Protein AF-A0A183GWF9-F1 (afdb_monomer_lite)

InterPro domains:
  IPR008139 Saposin B type domain [PS50015] (1-81)
  IPR008139 Saposin B type domain [SM00741] (2-77)
  IPR011001 Saposin-like [SSF47862] (3-80)

Structure (mmCIF, N/CA/C/O backbone):
data_AF-A0A183GWF9-F1
#
_entry.id   AF-A0A183GWF9-F1
#
loop_
_atom_site.group_PDB
_atom_site.id
_atom_site.type_symbol
_atom_site.label_atom_id
_atom_site.label_alt_id
_atom_site.label_comp_id
_atom_site.label_asym_id
_atom_site.label_entity_id
_atom_site.label_seq_id
_atom_site.pdbx_PDB_ins_code
_atom_site.Cartn_x
_atom_site.Cartn_y
_atom_site.Cartn_z
_atom_site.occupancy
_atom_site.B_iso_or_equiv
_atom_site.auth_seq_id
_atom_site.auth_comp_id
_atom_site.auth_asym_id
_atom_site.auth_atom_id
_atom_site.pdbx_PDB_model_num
ATOM 1 N N . LEU A 1 1 ? 25.125 6.884 -2.216 1.00 69.44 1 LEU A N 1
ATOM 2 C CA . LEU A 1 1 ? 23.737 6.771 -2.720 1.00 69.44 1 LEU A CA 1
ATOM 3 C C . LEU A 1 1 ? 23.522 5.337 -3.176 1.00 69.44 1 LEU A C 1
ATOM 5 O O . LEU A 1 1 ? 24.478 4.760 -3.678 1.00 69.44 1 LEU A O 1
ATOM 9 N N . LEU A 1 2 ? 22.315 4.794 -3.001 1.00 88.50 2 LEU A N 1
ATOM 10 C CA . LEU A 1 2 ? 21.921 3.508 -3.592 1.00 88.50 2 LEU A CA 1
ATOM 11 C C . LEU A 1 2 ? 21.992 3.594 -5.119 1.00 88.50 2 LEU A C 1
ATOM 13 O O . LEU A 1 2 ? 21.534 4.592 -5.689 1.00 88.50 2 LEU A O 1
ATOM 17 N N . SER A 1 3 ? 22.531 2.559 -5.765 1.00 94.94 3 SER A N 1
ATOM 18 C CA . SER A 1 3 ? 22.450 2.418 -7.221 1.00 94.94 3 SER A CA 1
ATOM 19 C C . SER A 1 3 ? 20.995 2.244 -7.676 1.00 94.94 3 SER A C 1
ATOM 21 O O . SER A 1 3 ? 20.122 1.863 -6.891 1.00 94.94 3 SER A O 1
ATOM 23 N N . CYS A 1 4 ? 20.717 2.502 -8.960 1.00 94.00 4 CYS A N 1
ATOM 24 C CA . CYS A 1 4 ? 19.370 2.337 -9.519 1.00 94.00 4 CYS A CA 1
ATOM 25 C C . CYS A 1 4 ? 18.831 0.909 -9.315 1.00 94.00 4 CYS A C 1
ATOM 27 O O . CYS A 1 4 ? 17.665 0.735 -8.966 1.00 94.00 4 CYS A O 1
ATOM 29 N N . LEU A 1 5 ? 19.687 -0.108 -9.480 1.00 95.31 5 LEU A N 1
ATOM 30 C CA . LEU A 1 5 ? 19.308 -1.508 -9.287 1.00 95.31 5 LEU A CA 1
ATOM 31 C C . LEU A 1 5 ? 18.961 -1.805 -7.824 1.00 95.31 5 LEU A C 1
ATOM 33 O O . LEU A 1 5 ? 17.891 -2.341 -7.553 1.00 95.31 5 LEU A O 1
ATOM 37 N N . GLU A 1 6 ? 19.830 -1.425 -6.886 1.00 96.44 6 GLU A N 1
ATOM 38 C CA . GLU A 1 6 ? 19.597 -1.662 -5.455 1.00 96.44 6 GLU A CA 1
ATOM 39 C C . GLU A 1 6 ? 18.336 -0.949 -4.968 1.00 96.44 6 GLU A C 1
ATOM 41 O O . GLU A 1 6 ? 17.560 -1.516 -4.204 1.00 96.44 6 GLU A O 1
ATOM 46 N N . CYS A 1 7 ? 18.096 0.275 -5.447 1.00 97.62 7 CYS A N 1
ATOM 47 C CA . CYS A 1 7 ? 16.871 0.991 -5.133 1.00 97.62 7 CYS A CA 1
ATOM 48 C C . CYS A 1 7 ? 15.638 0.231 -5.630 1.00 97.62 7 CYS A C 1
ATOM 50 O O . CYS A 1 7 ? 14.676 0.099 -4.881 1.00 97.62 7 CYS A O 1
ATOM 52 N N . LYS A 1 8 ? 15.652 -0.276 -6.871 1.00 97.06 8 LYS A N 1
ATOM 53 C CA . LYS A 1 8 ? 14.500 -0.983 -7.449 1.00 97.06 8 LYS A CA 1
ATOM 54 C C . LYS A 1 8 ? 14.168 -2.255 -6.680 1.00 97.06 8 LYS A C 1
ATOM 56 O O . LYS A 1 8 ? 13.002 -2.475 -6.377 1.00 97.06 8 LYS A O 1
ATOM 61 N N . VAL A 1 9 ? 15.184 -3.032 -6.313 1.00 97.75 9 VAL A N 1
ATOM 62 C CA . VAL A 1 9 ? 15.006 -4.238 -5.492 1.00 97.75 9 VAL A CA 1
ATOM 63 C C . VAL A 1 9 ? 14.419 -3.870 -4.130 1.00 97.75 9 VAL A C 1
ATOM 65 O O . VAL A 1 9 ? 13.384 -4.403 -3.741 1.00 97.75 9 VAL A O 1
ATOM 68 N N . ALA A 1 10 ? 15.014 -2.893 -3.440 1.00 97.56 10 ALA A N 1
ATOM 69 C CA . ALA A 1 10 ? 14.517 -2.447 -2.141 1.00 97.56 10 ALA A CA 1
ATOM 70 C C . ALA A 1 10 ? 13.088 -1.878 -2.220 1.00 97.56 10 ALA A C 1
ATOM 72 O O . ALA A 1 10 ? 12.284 -2.086 -1.314 1.00 97.56 10 ALA A O 1
ATOM 73 N N . ALA A 1 11 ? 12.763 -1.164 -3.299 1.00 97.38 11 ALA A N 1
ATOM 74 C CA . ALA A 1 11 ? 11.435 -0.622 -3.545 1.00 97.38 11 ALA A CA 1
ATOM 75 C C . ALA A 1 11 ? 10.408 -1.734 -3.767 1.00 97.38 11 ALA A C 1
ATOM 77 O O . ALA A 1 11 ? 9.340 -1.691 -3.168 1.00 97.38 11 ALA A O 1
ATOM 78 N N . GLU A 1 12 ? 10.724 -2.725 -4.599 1.00 97.69 12 GLU A N 1
ATOM 79 C CA . GLU A 1 12 ? 9.841 -3.858 -4.870 1.00 97.69 12 GLU A CA 1
ATOM 80 C C . GLU A 1 12 ? 9.557 -4.661 -3.599 1.00 97.69 12 GLU A C 1
ATOM 82 O O . GLU A 1 12 ? 8.397 -4.876 -3.243 1.00 97.69 12 GLU A O 1
ATOM 87 N N . GLU A 1 13 ? 10.602 -5.034 -2.860 1.00 97.94 13 GLU A N 1
ATOM 88 C CA . GLU A 1 13 ? 10.455 -5.755 -1.596 1.00 97.94 13 GLU A CA 1
ATOM 89 C C . GLU A 1 13 ? 9.700 -4.925 -0.553 1.00 97.94 13 GLU A C 1
ATOM 91 O O . GLU A 1 13 ? 8.803 -5.437 0.118 1.00 97.94 13 GLU A O 1
ATOM 96 N N . GLY A 1 14 ? 10.010 -3.631 -0.449 1.00 97.62 14 GLY A N 1
ATOM 97 C CA . GLY A 1 14 ? 9.340 -2.715 0.468 1.00 97.62 14 GLY A CA 1
ATOM 98 C C . GLY A 1 14 ? 7.851 -2.558 0.165 1.00 97.62 14 GLY A C 1
ATOM 99 O O . GLY A 1 14 ? 7.029 -2.670 1.073 1.00 97.62 14 GLY A O 1
ATOM 100 N N . ILE A 1 15 ? 7.483 -2.347 -1.102 1.00 97.56 15 ILE A N 1
ATOM 101 C CA . ILE A 1 15 ? 6.082 -2.228 -1.533 1.00 97.56 15 ILE A CA 1
ATOM 102 C C . ILE A 1 15 ? 5.331 -3.534 -1.246 1.00 97.56 15 ILE A C 1
ATOM 104 O O . ILE A 1 15 ? 4.265 -3.504 -0.628 1.00 97.56 15 ILE A O 1
ATOM 108 N N . ASN A 1 16 ? 5.908 -4.683 -1.610 1.00 97.94 16 ASN A N 1
ATOM 109 C CA . ASN A 1 16 ? 5.297 -5.991 -1.367 1.00 97.94 16 ASN A CA 1
ATOM 110 C C . ASN A 1 16 ? 5.096 -6.264 0.130 1.00 97.94 16 ASN A C 1
ATOM 112 O O . ASN A 1 16 ? 4.032 -6.737 0.537 1.00 97.94 16 ASN A O 1
ATOM 116 N N . ALA A 1 17 ? 6.081 -5.922 0.965 1.00 98.19 17 ALA A N 1
ATOM 117 C CA . ALA A 1 17 ? 5.970 -6.047 2.414 1.00 98.19 17 ALA A CA 1
ATOM 118 C C . ALA A 1 17 ? 4.858 -5.148 2.977 1.00 98.19 17 ALA A C 1
ATOM 120 O O . ALA A 1 17 ? 4.054 -5.597 3.794 1.00 98.19 17 ALA A O 1
ATOM 121 N N . LEU A 1 18 ? 4.753 -3.901 2.508 1.00 97.94 18 LEU A N 1
ATOM 122 C CA . LEU A 1 18 ? 3.700 -2.976 2.930 1.00 97.94 18 LEU A CA 1
ATOM 123 C C . LEU A 1 18 ? 2.300 -3.458 2.520 1.00 97.94 18 LEU A C 1
ATOM 125 O O . LEU A 1 18 ? 1.351 -3.322 3.294 1.00 97.94 18 LEU A O 1
ATOM 129 N N . ILE A 1 19 ? 2.158 -4.061 1.341 1.00 97.81 19 ILE A N 1
ATOM 130 C CA . ILE A 1 19 ? 0.901 -4.671 0.891 1.00 97.81 19 ILE A CA 1
ATOM 131 C C . ILE A 1 19 ? 0.535 -5.886 1.752 1.00 97.81 19 ILE A C 1
ATOM 133 O O . ILE A 1 19 ? -0.626 -6.037 2.160 1.00 97.81 19 ILE A O 1
ATOM 137 N N . ALA A 1 20 ? 1.509 -6.748 2.046 1.00 97.94 20 ALA A N 1
ATOM 138 C CA . ALA A 1 20 ? 1.309 -7.925 2.885 1.00 97.94 20 ALA A CA 1
ATOM 139 C C . ALA A 1 20 ? 0.869 -7.530 4.307 1.00 97.94 20 ALA A C 1
ATOM 141 O O . ALA A 1 20 ? -0.108 -8.072 4.826 1.00 97.94 20 ALA A O 1
ATOM 142 N N . ASP A 1 21 ? 1.506 -6.507 4.882 1.00 97.94 21 ASP A N 1
ATOM 143 C CA . ASP A 1 21 ? 1.265 -6.034 6.249 1.00 97.94 21 ASP A CA 1
ATOM 144 C C . ASP A 1 21 ? 0.116 -5.014 6.374 1.00 97.94 21 ASP A C 1
ATOM 146 O O . ASP A 1 21 ? -0.093 -4.447 7.449 1.00 97.94 21 ASP A O 1
ATOM 150 N N . ARG A 1 22 ? -0.675 -4.770 5.322 1.00 97.50 22 ARG A N 1
ATOM 151 C CA . ARG A 1 22 ? -1.746 -3.748 5.327 1.00 97.50 22 ARG A CA 1
ATOM 152 C C . ARG A 1 22 ? -2.729 -3.867 6.500 1.00 97.50 22 ARG A C 1
ATOM 154 O O . ARG A 1 22 ? -3.150 -2.856 7.047 1.00 97.50 22 ARG A O 1
ATOM 161 N N . ASN A 1 23 ? -3.053 -5.084 6.942 1.00 97.00 23 ASN A N 1
ATOM 162 C CA . ASN A 1 23 ? -3.938 -5.298 8.096 1.00 97.00 23 ASN A CA 1
ATOM 163 C C . ASN A 1 23 ? -3.280 -4.842 9.406 1.00 97.00 23 ASN A C 1
ATOM 165 O O . ASN A 1 23 ? -3.921 -4.234 10.256 1.00 97.00 23 ASN A O 1
ATOM 169 N N . LYS A 1 24 ? -1.976 -5.090 9.551 1.00 96.62 24 LYS A N 1
ATOM 170 C CA . LYS A 1 24 ? -1.193 -4.657 10.710 1.00 96.62 24 LYS A CA 1
ATOM 171 C C . LYS A 1 24 ? -1.028 -3.136 10.731 1.00 96.62 24 LYS A C 1
ATOM 173 O O . LYS A 1 24 ? -1.166 -2.525 11.785 1.00 96.62 24 LYS A O 1
ATOM 178 N N . GLN A 1 25 ? -0.779 -2.523 9.573 1.00 96.75 25 GLN A N 1
ATOM 179 C CA . GLN A 1 25 ? -0.774 -1.062 9.426 1.00 96.75 25 GLN A CA 1
ATOM 180 C C . GLN A 1 25 ? -2.138 -0.465 9.787 1.00 96.75 25 GLN A C 1
ATOM 182 O O . GLN A 1 25 ? -2.202 0.493 10.552 1.00 96.75 25 GLN A O 1
ATOM 187 N N . SER A 1 26 ? -3.221 -1.071 9.293 1.00 97.00 26 SER A N 1
ATOM 188 C CA . SER A 1 26 ? -4.588 -0.668 9.618 1.00 97.00 26 SER A CA 1
ATOM 189 C C . SER A 1 26 ? -4.849 -0.699 11.123 1.00 97.00 26 SER A C 1
ATOM 191 O O . SER A 1 26 ? -5.341 0.282 11.670 1.00 97.00 26 SER A O 1
ATOM 193 N N . ALA A 1 27 ? -4.452 -1.773 11.810 1.00 96.19 27 ALA A N 1
ATOM 194 C CA . ALA A 1 27 ? -4.619 -1.897 13.257 1.00 96.19 27 ALA A CA 1
ATOM 195 C C . ALA A 1 27 ? -3.849 -0.816 14.041 1.00 96.19 27 ALA A C 1
ATOM 197 O O . ALA A 1 27 ? -4.364 -0.264 15.010 1.00 96.19 27 ALA A O 1
ATOM 198 N N . ALA A 1 28 ? -2.634 -0.465 13.607 1.00 95.75 28 ALA A N 1
ATOM 199 C CA . ALA A 1 28 ? -1.864 0.608 14.239 1.00 95.75 28 ALA A CA 1
ATOM 200 C C . ALA A 1 28 ? -2.533 1.985 14.070 1.00 95.75 28 ALA A C 1
ATOM 202 O O . ALA A 1 28 ? -2.555 2.788 15.004 1.00 95.75 28 ALA A O 1
ATOM 203 N N . VAL A 1 29 ? -3.101 2.256 12.889 1.00 96.38 29 VAL A N 1
ATOM 204 C CA . VAL A 1 29 ? -3.861 3.488 12.633 1.00 96.38 29 VAL A CA 1
ATOM 205 C C . VAL A 1 29 ? -5.159 3.505 13.434 1.00 96.38 29 VAL A C 1
ATOM 207 O O . VAL A 1 29 ? -5.505 4.552 13.969 1.00 96.38 29 VAL A O 1
ATOM 210 N N . GLN A 1 30 ? -5.847 2.370 13.556 1.00 97.06 30 GLN A N 1
ATOM 211 C CA . GLN A 1 30 ? -7.065 2.237 14.351 1.00 97.06 30 GLN A CA 1
ATOM 212 C C . GLN A 1 30 ? -6.814 2.547 15.828 1.00 97.06 30 GLN A C 1
ATOM 214 O O . GLN A 1 30 ? -7.515 3.385 16.392 1.00 97.06 30 GLN A O 1
ATOM 219 N N . GLU A 1 31 ? -5.758 1.981 16.421 1.00 96.19 31 GLU A N 1
ATOM 220 C CA . GLU A 1 31 ? -5.378 2.280 17.809 1.00 96.19 31 GLU A CA 1
ATOM 221 C C . GLU A 1 31 ? -5.213 3.788 18.033 1.00 96.19 31 GLU A C 1
ATOM 223 O O . GLU A 1 31 ? -5.739 4.364 18.987 1.00 96.19 31 GLU A O 1
ATOM 228 N N . PHE A 1 32 ? -4.513 4.461 17.121 1.00 96.12 32 PHE A N 1
ATOM 229 C CA . PHE A 1 32 ? -4.299 5.897 17.222 1.00 96.12 32 PHE A CA 1
ATOM 230 C C . PHE A 1 32 ? -5.584 6.706 16.967 1.00 96.12 32 PHE A C 1
ATOM 232 O O . PHE A 1 32 ? -5.965 7.550 17.779 1.00 96.12 32 PHE A O 1
ATOM 239 N N . ALA A 1 33 ? -6.268 6.462 15.852 1.00 96.69 33 ALA A N 1
ATOM 240 C CA . ALA A 1 33 ? -7.408 7.261 15.419 1.00 96.69 33 ALA A CA 1
ATOM 241 C C . ALA A 1 33 ? -8.644 7.039 16.305 1.00 96.69 33 ALA A C 1
ATOM 243 O O . ALA A 1 33 ? -9.245 8.011 16.764 1.00 96.69 33 ALA A O 1
ATOM 244 N N . CYS A 1 34 ? -9.002 5.786 16.586 1.00 97.69 34 CYS A N 1
ATOM 245 C CA . CYS A 1 34 ? -10.235 5.447 17.295 1.00 97.69 34 CYS A CA 1
ATOM 246 C C . CYS A 1 34 ? -10.103 5.562 18.816 1.00 97.69 34 CYS A C 1
ATOM 248 O O . CYS A 1 34 ? -11.065 5.961 19.474 1.00 97.69 34 CYS A O 1
ATOM 250 N N . HIS A 1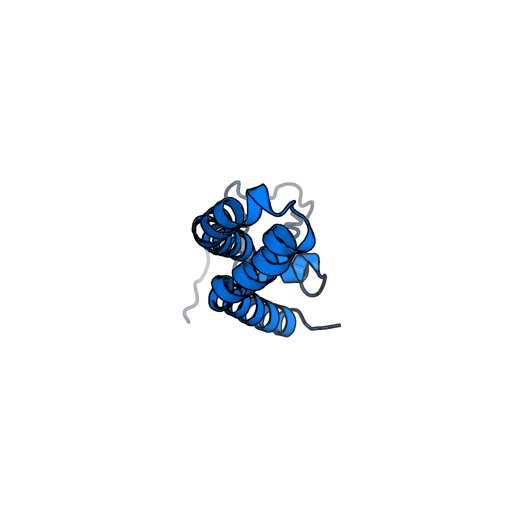 35 ? -8.921 5.267 19.375 1.00 96.00 35 HIS A N 1
ATOM 251 C CA . HIS A 1 35 ? -8.740 5.203 20.831 1.00 96.00 35 HIS A CA 1
ATOM 252 C C . HIS A 1 35 ? -7.879 6.325 21.427 1.00 96.00 35 HIS A C 1
ATOM 254 O O . HIS A 1 35 ? -7.897 6.497 22.648 1.00 96.00 35 HIS A O 1
ATOM 260 N N . LYS A 1 36 ? -7.114 7.088 20.628 1.00 96.06 36 LYS A N 1
ATOM 261 C CA . LYS A 1 36 ? -6.341 8.248 21.131 1.00 96.06 36 LYS A CA 1
ATOM 262 C C . LYS A 1 36 ? -6.883 9.596 20.673 1.00 96.06 36 LYS A C 1
ATOM 264 O O . LYS A 1 36 ? -6.723 10.570 21.404 1.00 96.06 36 LYS A O 1
ATOM 269 N N . LEU A 1 37 ? -7.474 9.669 19.480 1.00 96.56 37 LEU A N 1
ATOM 270 C CA . LEU A 1 37 ? -7.895 10.937 18.883 1.00 96.56 37 LEU A CA 1
ATOM 271 C C . LEU A 1 37 ? -9.394 11.214 19.049 1.00 96.56 37 LEU A C 1
ATOM 273 O O . LEU A 1 37 ? -9.773 12.349 19.340 1.00 96.56 37 LEU A O 1
ATOM 277 N N . LEU A 1 38 ? -10.243 10.205 18.847 1.00 95.62 38 LEU A N 1
ATOM 278 C CA . LEU A 1 38 ? -11.691 10.376 18.921 1.00 95.62 38 LEU A CA 1
ATOM 279 C C . LEU A 1 38 ? -12.232 10.287 20.360 1.00 95.62 38 LEU A C 1
ATOM 281 O O . LEU A 1 38 ? -11.703 9.537 21.181 1.00 95.62 38 LEU A O 1
ATOM 285 N N . PRO A 1 39 ? -13.318 11.020 20.676 1.00 96.00 39 PRO A N 1
ATOM 286 C CA . PRO A 1 39 ? -14.072 10.812 21.907 1.00 96.00 39 PRO A CA 1
ATOM 287 C C . PRO A 1 39 ? -14.642 9.390 21.990 1.00 96.00 39 PRO A C 1
ATOM 289 O O . PRO A 1 39 ? -15.023 8.803 20.976 1.00 96.00 39 PRO A O 1
ATOM 292 N N . SER A 1 40 ? -14.787 8.873 23.211 1.00 93.88 40 SER A N 1
ATOM 293 C CA . SER A 1 40 ? -15.176 7.477 23.466 1.00 93.88 40 SER A CA 1
ATOM 294 C C . SER A 1 40 ? -16.515 7.058 22.855 1.00 93.88 40 SER A C 1
ATOM 296 O O . SER A 1 40 ? -16.719 5.884 22.570 1.00 93.88 40 SER A O 1
ATOM 298 N N . ASN A 1 41 ? -17.434 7.995 22.608 1.00 96.69 41 ASN A N 1
ATOM 299 C CA . ASN A 1 41 ? -18.728 7.694 21.995 1.00 96.69 41 ASN A CA 1
ATOM 300 C C . ASN A 1 41 ? -18.648 7.365 20.489 1.00 96.69 41 ASN A C 1
ATOM 302 O O . ASN A 1 41 ? -19.676 7.050 19.895 1.00 96.69 41 ASN A O 1
ATOM 306 N N . PHE A 1 42 ? -17.471 7.482 19.864 1.00 96.75 42 PHE A N 1
ATOM 307 C CA . PHE A 1 42 ? -17.242 7.142 18.456 1.00 96.75 42 PHE A CA 1
ATOM 308 C C . PHE A 1 42 ? -16.369 5.899 18.262 1.00 96.75 42 PHE A C 1
ATOM 310 O O . PHE A 1 42 ? -16.202 5.473 17.122 1.00 96.75 42 PHE A O 1
ATOM 317 N N . THR A 1 43 ? -15.806 5.336 19.336 1.00 96.81 43 THR A N 1
ATOM 318 C CA . THR A 1 43 ? -14.791 4.278 19.256 1.00 96.81 43 THR A CA 1
ATOM 319 C C . THR A 1 43 ? -15.294 3.054 18.494 1.00 96.81 43 THR A C 1
ATOM 321 O O . THR A 1 43 ? -14.707 2.728 17.469 1.00 96.81 43 THR A O 1
ATOM 324 N N . ASP A 1 44 ? -16.430 2.474 18.887 1.00 97.31 44 ASP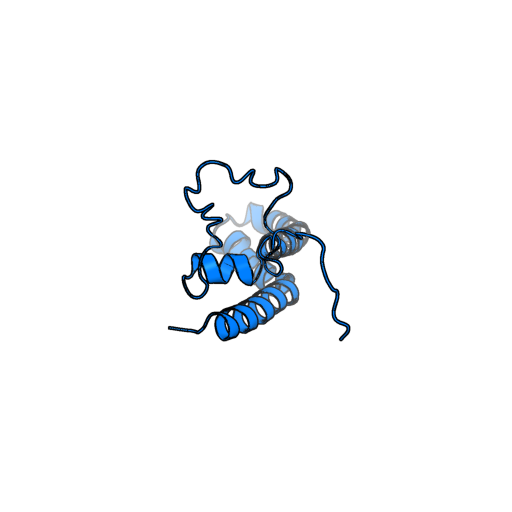 A N 1
ATOM 325 C CA . ASP A 1 44 ? -16.950 1.250 18.255 1.00 97.31 44 ASP A CA 1
ATOM 326 C C . ASP A 1 44 ? -17.215 1.435 16.749 1.00 97.31 44 ASP A C 1
ATOM 328 O O . ASP A 1 44 ? -16.784 0.641 15.917 1.00 97.31 44 ASP A O 1
ATOM 332 N N . GLY A 1 45 ? -17.868 2.540 16.370 1.00 97.75 45 GLY A N 1
ATOM 333 C CA . GLY A 1 45 ? -18.139 2.835 14.960 1.00 97.75 45 GLY A CA 1
ATOM 334 C C . GLY A 1 45 ? -16.873 3.145 14.154 1.00 97.75 45 GLY A C 1
ATOM 335 O O . GLY A 1 45 ? -16.809 2.853 12.960 1.00 97.75 45 GLY A O 1
ATOM 336 N N . CYS A 1 46 ? -15.858 3.731 14.793 1.00 98.12 46 CYS A N 1
ATOM 337 C CA . CYS A 1 46 ? -14.553 3.957 14.183 1.00 98.12 46 CYS A CA 1
ATOM 338 C C . CYS A 1 46 ? -13.807 2.637 13.956 1.00 98.12 46 CYS A C 1
ATOM 340 O O . CYS A 1 46 ? -13.254 2.437 12.873 1.00 98.12 46 CYS A O 1
ATOM 342 N N . ASP A 1 47 ? -13.837 1.737 14.939 1.00 97.81 47 ASP A N 1
ATOM 343 C CA . ASP A 1 47 ? -13.213 0.418 14.864 1.00 97.81 47 ASP A CA 1
ATOM 344 C C . ASP A 1 47 ? -13.799 -0.402 13.715 1.00 97.81 47 ASP A C 1
ATOM 346 O O . ASP A 1 47 ? -13.049 -0.924 12.883 1.00 97.81 47 ASP A O 1
ATOM 350 N N . ASP A 1 48 ? -15.128 -0.433 13.600 1.00 97.44 48 ASP A N 1
ATOM 351 C CA . ASP A 1 48 ? -15.827 -1.090 12.494 1.00 97.44 48 ASP A CA 1
ATOM 352 C C . ASP A 1 48 ? -15.445 -0.476 11.140 1.00 97.44 48 ASP A C 1
ATOM 354 O O . ASP A 1 48 ? -15.125 -1.185 10.180 1.00 97.44 48 ASP A O 1
ATOM 358 N N . PHE A 1 49 ? -15.441 0.858 11.056 1.00 97.12 49 PHE A N 1
ATOM 359 C CA . PHE A 1 49 ? -15.126 1.571 9.822 1.00 97.12 49 PHE A CA 1
ATOM 360 C C . PHE A 1 49 ? -13.692 1.299 9.350 1.00 97.12 49 PHE A C 1
ATOM 362 O O . PHE A 1 49 ? -13.473 0.956 8.183 1.00 97.12 49 PHE A O 1
ATOM 369 N N . LEU A 1 50 ? -12.701 1.425 10.234 1.00 97.44 50 LEU A N 1
ATOM 370 C CA . LEU A 1 50 ? -11.305 1.214 9.859 1.00 97.44 50 LEU A CA 1
ATOM 371 C C . LEU A 1 50 ? -10.999 -0.261 9.611 1.00 97.44 50 LEU A C 1
ATOM 373 O O . LEU A 1 50 ? -10.287 -0.552 8.653 1.00 97.44 50 LEU A O 1
ATOM 377 N N . THR A 1 51 ? -11.594 -1.189 10.363 1.00 96.44 51 THR A N 1
ATOM 378 C CA . THR A 1 51 ? -11.463 -2.630 10.091 1.00 96.44 51 THR A CA 1
ATOM 379 C C . THR A 1 51 ? -11.950 -2.982 8.684 1.00 96.44 51 THR A C 1
ATOM 381 O O . THR A 1 51 ? -11.309 -3.769 7.984 1.00 96.44 51 THR A O 1
ATOM 384 N N . LEU A 1 52 ? -13.062 -2.385 8.243 1.00 96.94 52 LEU A N 1
ATOM 385 C CA . LEU A 1 52 ? -13.682 -2.719 6.963 1.00 96.94 52 LEU A CA 1
ATOM 386 C C . LEU A 1 52 ? -12.980 -2.071 5.761 1.00 96.94 52 LEU A C 1
ATOM 388 O O . LEU A 1 52 ? -12.828 -2.707 4.716 1.00 96.94 52 LEU A O 1
ATOM 392 N N . TYR A 1 53 ? -12.564 -0.809 5.882 1.00 98.06 53 TYR A N 1
ATOM 393 C CA . TYR A 1 53 ? -12.146 -0.023 4.717 1.00 98.06 53 TYR A CA 1
ATOM 394 C C . TYR A 1 53 ? -10.646 0.248 4.646 1.00 98.06 53 TYR A C 1
ATOM 396 O O . TYR A 1 53 ? -10.081 0.268 3.548 1.00 98.06 53 TYR A O 1
ATOM 404 N N . LEU A 1 54 ? -9.976 0.448 5.782 1.00 98.00 54 LEU A N 1
ATOM 405 C CA . LEU A 1 54 ? -8.596 0.928 5.779 1.00 98.00 54 LEU A CA 1
ATOM 406 C C . LEU A 1 54 ? -7.591 -0.067 5.167 1.00 98.00 54 LEU A C 1
ATOM 408 O O . LEU A 1 54 ? -6.741 0.390 4.398 1.00 98.00 54 LEU A O 1
ATOM 412 N N . PRO A 1 55 ? -7.685 -1.399 5.370 1.00 98.06 55 PRO A N 1
ATOM 413 C CA . PRO A 1 55 ? -6.790 -2.339 4.696 1.00 98.06 55 PRO A CA 1
ATOM 414 C C . PRO A 1 55 ? -6.842 -2.222 3.171 1.00 98.06 55 PRO A C 1
ATOM 416 O O . PRO A 1 55 ? -5.811 -2.279 2.501 1.00 98.06 55 PRO A O 1
ATOM 419 N N . THR A 1 56 ? -8.038 -2.018 2.617 1.00 97.88 56 THR A N 1
ATOM 420 C CA . THR A 1 56 ? -8.245 -1.857 1.174 1.00 97.88 56 THR A CA 1
ATOM 421 C C . THR A 1 56 ? -7.678 -0.530 0.681 1.00 97.88 56 THR A C 1
ATOM 423 O O . THR A 1 56 ? -7.015 -0.497 -0.353 1.00 97.88 56 THR A O 1
ATOM 426 N N . VAL A 1 57 ? -7.870 0.558 1.433 1.00 98.00 57 VAL A N 1
ATOM 427 C CA . VAL A 1 57 ? -7.258 1.860 1.118 1.00 98.00 57 VAL A CA 1
ATOM 428 C C . VAL A 1 57 ? -5.734 1.758 1.099 1.00 98.00 57 VAL A C 1
ATOM 430 O O . VAL A 1 57 ? -5.108 2.261 0.168 1.00 98.00 57 VAL A O 1
ATOM 433 N N . LEU A 1 58 ? -5.132 1.067 2.070 1.00 98.00 58 LEU A N 1
ATOM 434 C CA . LEU A 1 58 ? -3.686 0.846 2.114 1.00 98.00 58 LEU A CA 1
ATOM 435 C C . LEU A 1 58 ? -3.202 0.016 0.921 1.00 98.00 58 LEU A C 1
ATOM 437 O O . LEU A 1 58 ? -2.232 0.405 0.278 1.00 98.00 58 LEU A O 1
ATOM 441 N N . TYR A 1 59 ? -3.904 -1.065 0.568 1.00 97.88 59 TYR A N 1
ATOM 442 C CA . TYR A 1 59 ? -3.597 -1.844 -0.637 1.00 97.88 59 TYR A CA 1
ATOM 443 C C . TYR A 1 59 ? -3.579 -0.962 -1.893 1.00 97.88 59 TYR A C 1
ATOM 445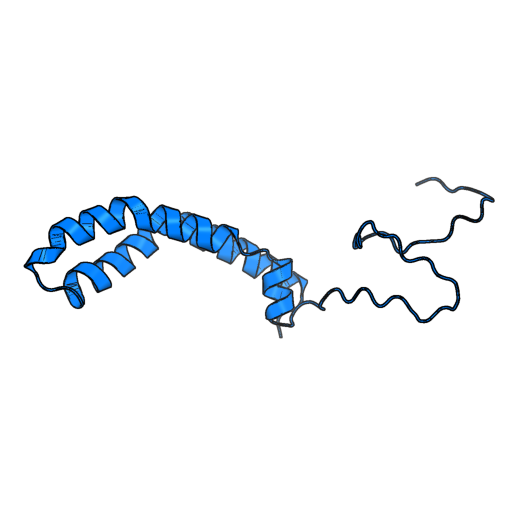 O O . TYR A 1 59 ? -2.564 -0.883 -2.579 1.00 97.88 59 TYR A O 1
ATOM 453 N N . MET A 1 60 ? -4.664 -0.221 -2.139 1.00 97.88 60 MET A N 1
ATOM 454 C CA . MET A 1 60 ? -4.770 0.683 -3.291 1.00 97.88 60 MET A CA 1
ATOM 455 C C . MET A 1 60 ? -3.734 1.811 -3.267 1.00 97.88 60 MET A C 1
ATOM 457 O O . MET A 1 60 ? -3.365 2.334 -4.316 1.00 97.88 60 MET A O 1
ATOM 461 N N . THR A 1 61 ? -3.287 2.224 -2.082 1.00 97.38 61 THR A N 1
ATOM 462 C CA . THR A 1 61 ? -2.248 3.248 -1.933 1.00 97.38 61 THR A CA 1
ATOM 463 C C . THR A 1 61 ? -0.894 2.700 -2.365 1.00 97.38 61 THR A C 1
ATOM 465 O O . THR A 1 61 ? -0.193 3.350 -3.136 1.00 97.38 61 THR A O 1
ATOM 468 N N . TRP A 1 62 ? -0.528 1.502 -1.906 1.00 97.31 62 TRP A N 1
ATOM 469 C CA . TRP A 1 62 ? 0.772 0.906 -2.212 1.00 97.31 62 TRP A CA 1
ATOM 470 C C . TRP A 1 62 ? 0.889 0.436 -3.666 1.00 97.31 62 TRP A C 1
ATOM 472 O O . TRP A 1 62 ? 1.943 0.611 -4.270 1.00 97.31 62 TRP A O 1
ATOM 482 N N . GLU A 1 63 ? -0.205 -0.037 -4.265 1.00 95.75 63 GLU A N 1
ATOM 483 C CA . GLU A 1 63 ? -0.276 -0.424 -5.686 1.00 95.75 63 GLU A CA 1
ATOM 484 C C . GLU A 1 63 ? -0.020 0.738 -6.665 1.00 95.75 63 GLU A C 1
ATOM 486 O O . GLU A 1 63 ? 0.313 0.513 -7.826 1.00 95.75 63 GLU A O 1
ATOM 491 N N . GLN A 1 64 ? -0.146 1.997 -6.230 1.00 95.62 64 GLN A N 1
ATOM 492 C CA . GLN A 1 64 ? 0.167 3.148 -7.088 1.00 95.62 64 GLN A CA 1
ATOM 493 C C . GLN A 1 64 ? 1.672 3.364 -7.288 1.00 95.62 64 GLN A C 1
ATOM 495 O O . GLN A 1 64 ? 2.075 4.137 -8.163 1.00 95.62 64 GLN A O 1
ATOM 500 N N . PHE A 1 65 ? 2.516 2.715 -6.486 1.00 95.25 65 PHE A N 1
ATOM 501 C CA . PHE A 1 65 ? 3.961 2.850 -6.585 1.00 95.25 65 PHE A CA 1
ATOM 502 C C . PHE A 1 65 ? 4.552 1.787 -7.506 1.00 95.25 65 PHE A C 1
ATOM 504 O O . PHE A 1 65 ? 4.209 0.612 -7.449 1.00 95.25 65 PHE A O 1
ATOM 511 N N . THR A 1 66 ? 5.518 2.204 -8.325 1.00 96.00 66 THR A N 1
ATOM 512 C CA . THR A 1 66 ? 6.371 1.293 -9.095 1.00 96.00 66 THR A CA 1
ATOM 513 C C . THR A 1 66 ? 7.826 1.479 -8.667 1.00 96.00 66 THR A C 1
ATOM 515 O O . THR A 1 66 ? 8.219 2.613 -8.362 1.00 96.00 66 THR A O 1
ATOM 518 N N . PRO A 1 67 ? 8.658 0.420 -8.682 1.00 96.19 67 PRO A N 1
ATOM 519 C CA . PRO A 1 67 ? 10.082 0.540 -8.369 1.00 96.19 67 PRO A CA 1
ATOM 520 C C . PRO A 1 67 ? 10.802 1.591 -9.227 1.00 96.19 67 PRO A C 1
ATOM 522 O O . PRO A 1 67 ? 11.576 2.392 -8.709 1.00 96.19 67 PRO A O 1
ATOM 525 N N . GLU A 1 68 ? 10.494 1.661 -10.528 1.00 93.81 68 GLU A N 1
ATOM 526 C CA . GLU A 1 68 ? 11.044 2.677 -11.437 1.00 93.81 68 GLU A CA 1
ATOM 527 C C . GLU A 1 68 ? 10.675 4.098 -10.999 1.00 93.81 68 GLU A C 1
ATOM 529 O O . GLU A 1 68 ? 11.547 4.961 -10.864 1.00 93.81 68 GLU A O 1
ATOM 534 N N . GLY A 1 69 ? 9.384 4.346 -10.760 1.00 92.50 69 GLY A N 1
ATOM 535 C CA . GLY A 1 69 ? 8.880 5.668 -10.405 1.00 92.50 69 GLY A CA 1
ATOM 536 C C . GLY A 1 69 ? 9.420 6.146 -9.060 1.00 92.50 69 GLY A C 1
ATOM 537 O O . GLY A 1 69 ? 9.881 7.286 -8.948 1.00 92.50 69 GLY A O 1
ATOM 538 N N . LEU A 1 70 ? 9.434 5.262 -8.057 1.00 94.25 70 LEU A N 1
ATOM 539 C CA . LEU A 1 70 ? 9.965 5.571 -6.733 1.00 94.25 70 LEU A CA 1
ATOM 540 C C . LEU A 1 70 ? 11.461 5.901 -6.809 1.00 94.25 70 LEU A C 1
ATOM 542 O O . LEU A 1 70 ? 11.892 6.942 -6.315 1.00 94.25 70 LEU A O 1
ATOM 546 N N . CYS A 1 71 ? 12.247 5.072 -7.496 1.00 95.19 71 CYS A N 1
ATOM 547 C CA . CYS A 1 71 ? 13.693 5.261 -7.591 1.00 95.19 71 CYS A CA 1
ATOM 548 C C . CYS A 1 71 ? 14.105 6.441 -8.472 1.00 95.19 71 CYS A C 1
ATOM 550 O O . CYS A 1 71 ? 15.115 7.090 -8.191 1.00 95.19 71 CYS A O 1
ATOM 552 N N . THR A 1 72 ? 13.293 6.789 -9.472 1.00 92.88 72 THR A N 1
ATOM 553 C CA . THR A 1 72 ? 13.434 8.038 -10.232 1.00 92.88 72 THR A CA 1
ATOM 554 C C . THR A 1 72 ? 13.181 9.254 -9.340 1.00 92.88 72 THR A C 1
ATOM 556 O O . THR A 1 72 ? 13.937 10.230 -9.363 1.00 92.88 72 THR A O 1
ATOM 559 N N . LYS A 1 73 ? 12.136 9.208 -8.500 1.00 93.00 73 LYS A N 1
ATOM 560 C CA . LYS A 1 73 ? 11.819 10.296 -7.563 1.00 93.00 73 LYS A CA 1
ATOM 561 C C . LYS A 1 73 ? 12.910 10.477 -6.507 1.00 93.00 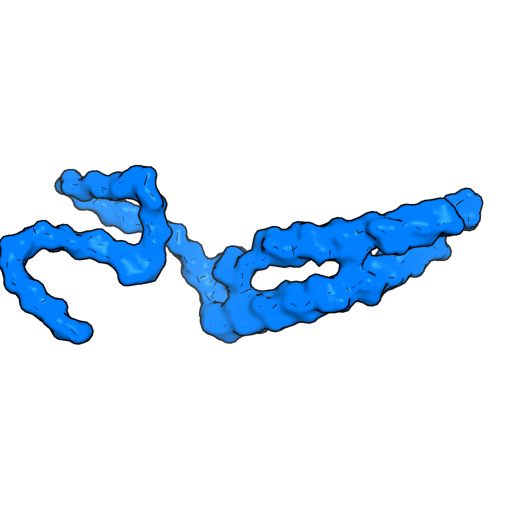73 LYS A C 1
ATOM 563 O O . LYS A 1 73 ? 13.249 11.614 -6.184 1.00 93.00 73 LYS A O 1
ATOM 568 N N . MET A 1 74 ? 13.485 9.371 -6.042 1.00 91.25 74 MET A N 1
ATOM 569 C CA . MET A 1 74 ? 14.614 9.330 -5.109 1.00 91.25 74 MET A CA 1
ATOM 570 C C . MET A 1 74 ? 15.964 9.670 -5.758 1.00 91.25 74 MET A C 1
ATOM 572 O O . MET A 1 74 ? 16.973 9.707 -5.058 1.00 91.25 74 MET A O 1
ATOM 576 N N . LYS A 1 75 ? 15.996 9.939 -7.074 1.00 89.75 75 LYS A N 1
ATOM 577 C CA . LYS A 1 75 ? 17.208 10.260 -7.850 1.00 89.75 75 LYS A CA 1
ATOM 578 C C . LYS A 1 75 ? 18.271 9.152 -7.848 1.00 89.75 75 LYS A C 1
ATOM 580 O O . LYS A 1 75 ? 19.429 9.416 -8.149 1.00 89.75 75 LYS A O 1
ATOM 585 N N . SER A 1 76 ? 17.877 7.917 -7.532 1.00 92.69 76 SER A N 1
ATOM 586 C CA . SER A 1 76 ? 18.719 6.725 -7.694 1.00 92.69 76 SER A CA 1
ATOM 587 C C . SER A 1 76 ? 18.692 6.193 -9.124 1.00 92.69 76 SER A C 1
ATOM 589 O O . SER A 1 76 ? 19.654 5.561 -9.547 1.00 92.69 76 SER A O 1
ATOM 591 N N . CYS A 1 77 ? 17.608 6.447 -9.859 1.00 89.88 77 CYS A N 1
ATOM 592 C CA . CYS A 1 77 ? 17.505 6.207 -11.294 1.00 89.88 77 CYS A CA 1
ATOM 593 C C . CYS A 1 77 ? 17.335 7.537 -12.028 1.00 89.88 77 CYS A C 1
ATOM 595 O O . CYS A 1 77 ? 16.709 8.467 -11.505 1.00 89.88 77 CYS A O 1
ATOM 597 N N . ASP A 1 78 ? 17.874 7.615 -13.240 1.00 85.50 78 ASP A N 1
ATOM 598 C CA . ASP A 1 78 ? 17.650 8.762 -14.108 1.00 85.50 78 ASP A CA 1
ATOM 599 C C . ASP A 1 78 ? 16.177 8.830 -14.509 1.00 85.50 78 ASP A C 1
ATOM 601 O O . ASP A 1 78 ? 15.541 7.817 -14.804 1.00 85.50 78 ASP A O 1
ATOM 605 N N . SER A 1 79 ? 15.621 10.042 -14.537 1.00 69.69 79 SER A N 1
ATOM 606 C CA . SER A 1 79 ? 14.336 10.237 -15.197 1.00 69.69 79 SER A CA 1
ATOM 607 C C . SER A 1 79 ? 14.523 9.958 -16.676 1.00 69.69 79 SER A C 1
ATOM 609 O O . SER A 1 79 ? 15.409 10.553 -17.285 1.00 69.69 79 SER A O 1
ATOM 611 N N . VAL A 1 80 ? 13.675 9.110 -17.255 1.00 57.66 80 VAL A N 1
ATOM 612 C CA . VAL A 1 80 ? 13.605 8.946 -18.708 1.00 57.66 80 VAL A CA 1
ATOM 613 C C . VAL A 1 80 ? 13.163 10.285 -19.309 1.00 57.66 80 VAL A C 1
ATOM 615 O O . VAL A 1 80 ? 11.971 10.553 -19.450 1.00 57.66 80 VAL A O 1
ATOM 618 N N . SER A 1 81 ? 14.113 11.166 -19.623 1.00 46.12 81 SER A N 1
ATOM 619 C CA . SER A 1 81 ? 13.882 12.269 -20.541 1.00 46.12 81 SER A CA 1
ATOM 620 C C . SER A 1 81 ? 13.980 11.671 -21.938 1.00 46.12 81 SER A C 1
ATOM 622 O O . SER A 1 81 ? 15.035 11.217 -22.377 1.00 46.12 81 SER A O 1
ATOM 624 N N . CYS A 1 82 ? 12.859 11.621 -22.658 1.00 41.97 82 CYS A N 1
ATOM 625 C CA . CYS A 1 82 ? 12.940 11.478 -24.106 1.00 41.97 82 CYS A CA 1
ATOM 626 C C . CYS A 1 82 ? 13.431 12.809 -24.6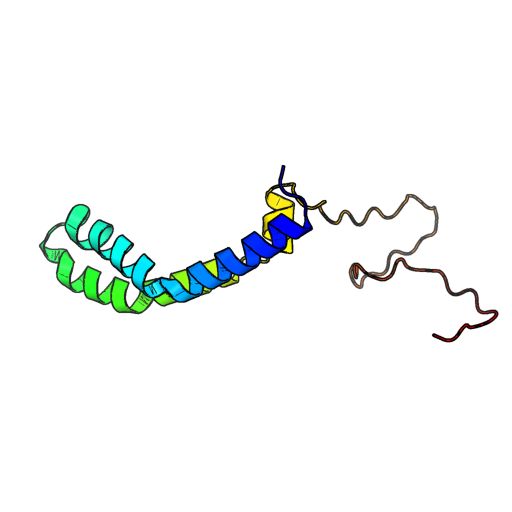58 1.00 41.97 82 CYS A C 1
ATOM 628 O O . CYS A 1 82 ? 12.652 13.654 -25.087 1.00 41.97 82 CYS A O 1
ATOM 630 N N . GLU A 1 83 ? 14.740 13.016 -24.588 1.00 43.28 83 GLU A N 1
ATOM 631 C CA . GLU A 1 83 ? 15.394 14.053 -25.359 1.00 43.28 83 GLU A CA 1
ATOM 632 C C . GLU A 1 83 ? 15.370 13.580 -26.810 1.00 43.28 83 GLU A C 1
ATOM 634 O O . GLU A 1 83 ? 16.151 12.724 -27.218 1.00 43.28 83 GLU A O 1
ATOM 639 N N . CYS A 1 84 ? 14.413 14.090 -27.591 1.00 43.25 84 CYS A N 1
ATOM 640 C CA . CYS A 1 84 ? 14.564 14.093 -29.038 1.00 43.25 84 CYS A CA 1
ATOM 641 C C . CYS A 1 84 ? 15.739 15.048 -29.313 1.00 43.25 84 CYS A C 1
ATOM 643 O O . CYS A 1 84 ? 15.578 16.248 -29.080 1.00 43.25 84 CYS A O 1
ATOM 645 N N . PRO A 1 85 ? 16.925 14.570 -29.746 1.00 52.62 85 PRO A N 1
ATOM 646 C CA . PRO A 1 85 ? 17.968 15.485 -30.184 1.00 52.62 85 PRO A CA 1
ATOM 647 C C . PRO A 1 85 ? 17.385 16.380 -31.282 1.00 52.62 85 PRO A C 1
ATOM 649 O O . PRO A 1 85 ? 16.609 15.901 -32.113 1.00 52.62 85 PRO A O 1
ATOM 652 N N . ASP A 1 86 ? 17.746 17.665 -31.264 1.00 50.09 86 ASP A N 1
ATOM 653 C CA . ASP A 1 86 ? 17.304 18.714 -32.195 1.00 50.09 86 ASP A CA 1
ATOM 654 C C . ASP A 1 86 ? 17.872 18.457 -33.610 1.00 50.09 86 ASP A C 1
ATOM 656 O O . ASP A 1 86 ? 18.694 19.186 -34.166 1.00 50.09 86 ASP A O 1
ATOM 660 N N . ILE A 1 87 ? 17.497 17.323 -34.194 1.00 50.44 87 ILE A N 1
ATOM 661 C CA . ILE A 1 87 ? 17.852 16.921 -35.542 1.00 50.44 87 ILE A CA 1
ATOM 662 C C . ILE A 1 87 ? 16.720 17.440 -36.413 1.00 50.44 87 ILE A C 1
ATOM 664 O O . ILE A 1 87 ? 15.613 16.895 -36.410 1.00 50.44 87 ILE A O 1
ATOM 668 N N . LYS A 1 88 ? 16.996 18.501 -37.176 1.00 49.41 88 LYS A N 1
ATOM 669 C CA . LYS A 1 88 ? 16.087 18.981 -38.221 1.00 49.41 88 LYS A CA 1
ATOM 670 C C . LYS A 1 88 ? 15.714 17.778 -39.106 1.00 49.41 88 LYS A C 1
ATOM 672 O O . LYS A 1 88 ? 16.569 17.275 -39.830 1.00 49.41 88 LYS A O 1
ATOM 677 N N . ASN A 1 89 ? 14.457 17.328 -39.014 1.00 51.12 89 ASN A N 1
ATOM 678 C CA . ASN A 1 89 ? 13.849 16.152 -39.670 1.00 51.12 89 ASN A CA 1
ATOM 679 C C . ASN A 1 89 ? 13.910 14.779 -38.961 1.00 51.12 89 ASN A C 1
ATOM 681 O O . ASN A 1 89 ? 13.896 13.752 -39.642 1.00 51.12 89 ASN A O 1
ATOM 685 N N . VAL A 1 90 ? 13.889 14.706 -37.626 1.00 48.16 90 VAL A N 1
ATOM 686 C CA . VAL A 1 90 ? 13.472 13.468 -36.933 1.00 48.16 90 VAL A CA 1
ATOM 687 C C . VAL A 1 90 ? 12.002 13.562 -36.539 1.00 48.16 90 VAL A C 1
ATOM 689 O O . VAL A 1 90 ? 11.611 14.366 -35.700 1.00 48.16 90 VAL A O 1
ATOM 692 N N . GLN A 1 91 ? 11.170 12.723 -37.153 1.00 48.16 91 GLN A N 1
ATOM 693 C CA . GLN A 1 91 ? 9.778 12.555 -36.754 1.00 48.16 91 GLN A CA 1
ATOM 694 C C . GLN A 1 91 ? 9.748 11.601 -35.553 1.00 48.16 91 GLN A C 1
ATOM 696 O O . GLN A 1 91 ? 9.779 10.382 -35.718 1.00 48.16 91 GLN A O 1
ATOM 701 N N . CYS A 1 92 ? 9.762 12.157 -34.339 1.00 50.66 92 CYS A N 1
ATOM 702 C CA . CYS A 1 92 ? 9.564 11.377 -33.119 1.00 50.66 92 CYS A CA 1
ATOM 703 C C . CYS A 1 92 ? 8.166 10.726 -33.180 1.00 50.66 92 CYS A C 1
ATOM 705 O O . CYS A 1 92 ? 7.161 11.404 -33.400 1.00 50.66 92 CYS A O 1
ATOM 707 N N . CYS A 1 93 ? 8.106 9.393 -33.078 1.00 42.47 93 CYS A N 1
ATOM 708 C CA . CYS A 1 93 ? 6.851 8.649 -33.167 1.00 42.47 93 CYS A CA 1
ATOM 709 C C . CYS A 1 93 ? 5.895 9.071 -32.042 1.00 42.47 93 CYS A C 1
ATOM 711 O O . CYS A 1 93 ? 6.234 8.966 -30.865 1.00 42.47 93 CYS A O 1
ATOM 713 N N . ASN A 1 94 ? 4.664 9.433 -32.408 1.00 43.69 94 ASN A N 1
ATOM 714 C CA . ASN A 1 94 ? 3.523 9.701 -31.516 1.00 43.69 94 ASN A CA 1
ATOM 715 C C . ASN A 1 94 ? 3.062 8.477 -30.678 1.00 43.69 94 ASN A C 1
ATOM 717 O O . ASN A 1 94 ? 1.926 8.449 -30.217 1.00 43.69 94 ASN A O 1
ATOM 721 N N . LEU A 1 95 ? 3.894 7.442 -30.502 1.00 44.62 95 LEU A N 1
ATOM 722 C CA . LEU A 1 95 ? 3.523 6.175 -29.852 1.00 44.62 95 LEU A CA 1
ATOM 723 C C . LEU A 1 95 ? 4.235 5.898 -28.515 1.00 44.62 95 LEU A C 1
ATOM 725 O O . LEU A 1 95 ? 4.057 4.825 -27.946 1.00 44.62 95 LEU A O 1
ATOM 729 N N . GLY A 1 96 ? 4.975 6.865 -27.968 1.00 41.22 96 GLY A N 1
ATOM 730 C CA . GLY A 1 96 ? 5.628 6.718 -26.666 1.00 41.22 96 GLY A CA 1
ATOM 731 C C . GLY A 1 96 ? 6.969 5.978 -26.727 1.00 41.22 96 GLY A C 1
ATOM 732 O O . GLY A 1 96 ? 7.282 5.252 -27.671 1.00 41.22 96 GLY A O 1
ATOM 733 N N . CYS A 1 97 ? 7.802 6.224 -25.717 1.00 42.28 97 CYS A N 1
ATOM 734 C CA . CYS A 1 97 ? 9.168 5.721 -25.642 1.00 42.28 97 CYS A CA 1
ATOM 735 C C . CYS A 1 97 ? 9.204 4.330 -24.994 1.00 42.28 97 CYS A C 1
ATOM 737 O O . CYS A 1 97 ? 8.810 4.177 -23.840 1.00 42.28 97 CYS A O 1
ATOM 739 N N . ILE A 1 98 ? 9.709 3.322 -25.713 1.00 46.25 98 ILE A N 1
ATOM 740 C CA . ILE A 1 98 ? 10.006 2.001 -25.142 1.00 46.25 98 ILE A CA 1
ATOM 741 C C . ILE A 1 98 ? 11.506 1.959 -24.800 1.00 46.25 98 ILE A C 1
ATOM 743 O O . ILE A 1 98 ? 12.329 2.151 -25.698 1.00 46.25 98 ILE A O 1
ATOM 747 N N . PRO A 1 99 ? 11.889 1.670 -23.542 1.00 46.41 99 PRO A N 1
ATOM 748 C CA . PRO A 1 99 ? 13.252 1.847 -23.020 1.00 46.41 99 PRO A CA 1
ATOM 749 C C . PRO A 1 99 ? 14.312 0.874 -23.571 1.00 46.41 99 PRO A C 1
ATOM 751 O O . PRO A 1 99 ? 15.444 0.868 -23.104 1.00 46.41 99 PRO A O 1
ATOM 754 N N . SER A 1 100 ? 13.982 0.045 -24.563 1.00 40.97 100 SER A N 1
ATOM 755 C CA . SER A 1 100 ? 14.883 -0.990 -25.091 1.00 40.97 100 SER A CA 1
ATOM 756 C C . SER A 1 100 ? 15.166 -0.888 -26.590 1.00 40.97 100 SER A C 1
ATOM 758 O O . SER A 1 100 ? 15.949 -1.678 -27.114 1.00 40.97 100 SER A O 1
ATOM 760 N N . ARG A 1 101 ? 14.582 0.083 -27.306 1.00 39.62 101 ARG A N 1
ATOM 761 C CA . ARG A 1 101 ? 14.888 0.298 -28.727 1.00 39.62 101 ARG A CA 1
ATOM 762 C C . ARG A 1 101 ? 14.985 1.786 -29.019 1.00 39.62 101 ARG A C 1
ATOM 764 O O . ARG A 1 101 ? 13.986 2.434 -29.318 1.00 39.62 101 ARG A O 1
ATOM 771 N N . CYS A 1 102 ? 16.208 2.316 -29.003 1.00 39.97 102 CYS A N 1
ATOM 772 C CA . CYS A 1 102 ? 16.506 3.488 -29.819 1.00 39.97 102 CYS A CA 1
ATOM 773 C C . CYS A 1 102 ? 15.962 3.223 -31.229 1.00 39.97 102 CYS A C 1
ATOM 775 O O . CYS A 1 102 ? 16.175 2.139 -31.779 1.00 39.97 102 CYS A O 1
ATOM 777 N N . CYS A 1 103 ? 15.242 4.186 -31.802 1.00 41.00 103 CYS A N 1
ATOM 778 C CA . CYS A 1 103 ? 14.818 4.124 -33.194 1.00 41.00 103 CYS A CA 1
ATOM 779 C C . CYS A 1 103 ? 16.069 4.067 -34.083 1.00 41.00 103 CYS A C 1
ATOM 781 O O . CYS A 1 103 ? 16.616 5.100 -34.460 1.00 41.00 103 CYS A O 1
ATOM 783 N N . VAL A 1 104 ? 16.550 2.868 -34.416 1.00 38.06 104 VAL A N 1
ATOM 784 C CA . VAL A 1 104 ? 17.539 2.707 -35.478 1.00 38.06 104 VAL A CA 1
ATOM 785 C C . VAL A 1 104 ? 16.762 2.723 -36.783 1.00 38.06 104 VAL A C 1
ATOM 787 O O . VAL A 1 104 ? 15.951 1.843 -37.066 1.00 38.06 104 VAL A O 1
ATOM 790 N N . ARG A 1 105 ? 16.989 3.775 -37.564 1.00 34.84 105 ARG A N 1
ATOM 791 C CA . ARG A 1 105 ? 16.495 3.935 -38.929 1.00 34.84 105 ARG A CA 1
ATOM 792 C C . ARG A 1 105 ? 16.898 2.695 -39.738 1.00 34.84 105 ARG A C 1
ATOM 794 O O . ARG A 1 105 ? 18.070 2.536 -40.069 1.00 34.84 105 ARG A O 1
ATOM 801 N N . SER A 1 106 ? 15.946 1.810 -40.041 1.00 32.59 106 SER A N 1
ATOM 802 C CA . SER A 1 106 ? 16.175 0.716 -40.987 1.00 32.59 106 SER A CA 1
ATOM 803 C C . SER A 1 106 ? 16.265 1.322 -42.386 1.00 32.59 106 SER A C 1
ATOM 805 O O . SER A 1 106 ? 15.266 1.479 -43.081 1.00 32.59 106 SER A O 1
ATOM 807 N N . ASN A 1 107 ? 17.468 1.725 -42.794 1.00 38.44 107 ASN A N 1
ATOM 808 C CA . ASN A 1 107 ? 17.786 1.697 -44.212 1.00 38.44 107 ASN A CA 1
ATOM 809 C C . ASN A 1 107 ? 18.049 0.231 -44.522 1.00 38.44 107 ASN A C 1
ATOM 811 O O . ASN A 1 107 ? 19.068 -0.317 -44.105 1.00 38.44 107 ASN A O 1
ATOM 815 N N . GLY A 1 108 ? 17.089 -0.415 -45.178 1.00 44.47 108 GLY A N 1
ATOM 816 C CA . GLY A 1 108 ? 17.258 -1.786 -45.614 1.00 44.47 108 GLY A CA 1
ATOM 817 C C . GLY A 1 108 ? 18.522 -1.920 -46.452 1.00 44.47 108 GLY A C 1
ATOM 818 O O . GLY A 1 108 ? 18.542 -1.434 -47.570 1.00 44.47 108 GLY A O 1
ATOM 819 N N . VAL A 1 109 ? 19.535 -2.584 -45.897 1.00 40.75 109 VAL A N 1
ATOM 820 C CA . VAL A 1 109 ? 20.366 -3.606 -46.543 1.00 40.75 109 VAL A CA 1
ATOM 821 C C . VAL A 1 109 ? 20.935 -4.488 -45.424 1.00 40.75 109 VAL A C 1
ATOM 823 O O . VAL A 1 109 ? 21.616 -3.987 -44.538 1.00 40.75 109 VAL A O 1
ATOM 826 N N . GLY A 1 110 ? 20.683 -5.798 -45.494 1.00 36.06 110 GLY A N 1
ATOM 827 C CA . GLY A 1 110 ? 21.464 -6.820 -44.785 1.00 36.06 110 GLY A CA 1
ATOM 828 C C . GLY A 1 110 ? 21.063 -7.063 -43.330 1.00 36.06 110 GLY A C 1
ATOM 829 O O . GLY A 1 110 ? 21.415 -6.302 -42.438 1.00 36.06 110 GLY A O 1
ATOM 830 N N . GLY A 1 111 ? 20.331 -8.153 -43.084 1.00 37.03 111 GLY A N 1
ATOM 831 C CA . GLY A 1 111 ? 20.000 -8.594 -41.728 1.00 37.03 111 GLY A CA 1
ATOM 832 C C . GLY A 1 111 ? 21.181 -9.209 -40.984 1.00 37.03 111 GLY A C 1
ATOM 833 O O . GLY A 1 111 ? 22.197 -9.508 -41.596 1.00 37.03 111 GLY A O 1
ATOM 834 N N . VAL A 1 112 ? 21.000 -9.492 -39.693 1.00 31.09 112 VAL A N 1
ATOM 835 C CA . VAL A 1 112 ? 21.779 -10.493 -38.953 1.00 31.09 112 VAL A CA 1
ATOM 836 C C . VAL A 1 112 ? 20.875 -11.166 -37.913 1.00 31.09 112 VAL A C 1
ATOM 838 O O . VAL A 1 112 ? 20.059 -10.526 -37.254 1.00 31.09 112 VAL A O 1
ATOM 841 N N . LYS A 1 113 ? 21.010 -12.494 -37.866 1.00 29.64 113 LYS A N 1
ATOM 842 C CA . LYS A 1 113 ? 20.495 -13.433 -36.870 1.00 29.64 113 LYS A CA 1
ATOM 843 C C . LYS A 1 113 ? 21.200 -13.273 -35.517 1.00 29.64 113 LYS A C 1
ATOM 845 O O . LYS A 1 113 ? 22.383 -12.960 -35.508 1.00 29.64 113 LYS A O 1
ATOM 850 N N . ALA A 1 114 ? 20.492 -13.764 -34.495 1.00 35.44 114 ALA A N 1
ATOM 851 C CA . ALA A 1 114 ? 20.906 -14.058 -33.119 1.00 35.44 114 ALA A CA 1
ATOM 852 C C . ALA A 1 114 ? 21.193 -12.825 -32.258 1.00 35.44 114 ALA A C 1
ATOM 854 O O . ALA A 1 114 ? 22.214 -12.147 -32.486 1.00 35.44 114 ALA A O 1
#

Sequence (114 aa):
LLSCLECKVAAEEGINALIADRNKQSAAVQEFACHKLLPSNFTDGCDDFLTLYLPTVLYMTWEQFTPEGLCTKMKSCDSVSCECPDIKNVQCCNLGCIPSRCCVRSNGVGGVKA

Radius of gyration: 23.69 Å; chains: 1; bounding box: 42×33×70 Å

pLDDT: mean 79.3, std 24.83, range [29.64, 98.19]

Foldseek 3Di:
DDALVRQLVCLVVVLVVQLVCLQVVLVVVLCCCQPPPDDVVCNVVSNVVSNPPRSVVSNVVSVVDHSNVVCCVVVNDPDP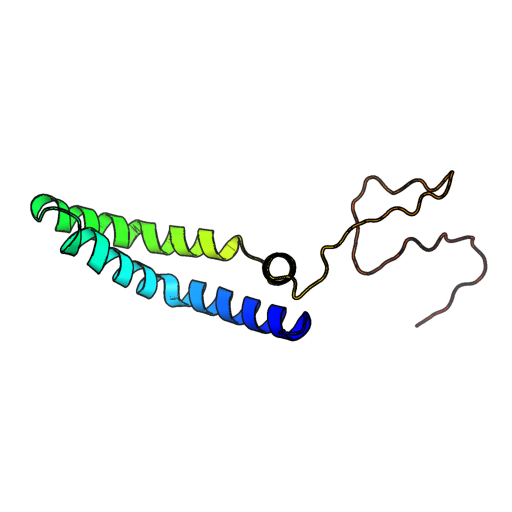DPPPDPDPDDDDDPPDDDPPDDPDPPPDDDDDDD

Organism: Heligmosomoides polygyrus (NCBI:txid6339)

Secondary structure (DSSP, 8-state):
---HHHHHHHHHHHHHHHHHTHHHHHHHHHHHIIIIIS-GGGHHHHHHHHHHHHHHHHHHHHTT--HHHHHHHTTSS----------TT----TT---TT--------S-----